Protein AF-A0A385IUR3-F1 (afdb_monomer)

Secondary structure (DSSP, 8-state):
-HHHHSS-EEEE-GGGTTS-HHHHHSSTT----HHHH--EEEE-TTT--EEEEEEEEEEEEEE---TT-GGGTTPPSEEEEEEEEEEEEE---SSS--TT----EEEEEEE-S--TTSS--

Nearest PDB structures (foldseek):
  4f7b-assembly3_D  TM=9.762E-01  e=7.237E-07  Homo sapiens
  4f7b-assembly3_C  TM=9.764E-01  e=1.131E-06  Homo sapiens
  5uph-assembly1_A  TM=9.709E-01  e=1.336E-06  Homo sapiens
  4f7b-assembly4_F  TM=9.771E-01  e=1.975E-06  Homo sapiens
  4tw0-assembly2_B  TM=9.777E-01  e=2.759E-06  Homo sapiens

Radius of gyration: 18.89 Å; Cα contacts (8 Å, |Δi|>4): 218; chains: 1; bounding box: 45×30×56 Å

Mean predicted aligned error: 8.95 Å

Structure (mmCIF, N/CA/C/O backbone):
data_AF-A0A385IUR3-F1
#
_entry.id   AF-A0A385IUR3-F1
#
loop_
_atom_site.group_PDB
_atom_site.id
_atom_site.type_symbol
_atom_site.label_atom_id
_atom_site.label_alt_id
_atom_site.label_comp_id
_atom_site.label_asym_id
_atom_site.label_entity_id
_atom_site.label_seq_id
_atom_site.pdbx_PDB_ins_code
_atom_site.Cartn_x
_atom_site.Cartn_y
_atom_site.Cartn_z
_atom_site.occupancy
_atom_site.B_iso_or_equiv
_atom_site.auth_seq_id
_atom_site.auth_comp_id
_atom_site.auth_asym_id
_atom_site.auth_atom_id
_atom_site.pdbx_PDB_model_num
ATOM 1 N N . MET A 1 1 ? -3.720 7.382 -10.458 1.00 77.19 1 MET A N 1
ATOM 2 C CA . MET A 1 1 ? -4.122 8.771 -10.127 1.00 77.19 1 MET A CA 1
ATOM 3 C C . MET A 1 1 ? -3.754 9.772 -11.224 1.00 77.19 1 MET A C 1
ATOM 5 O O . MET A 1 1 ? -3.882 10.974 -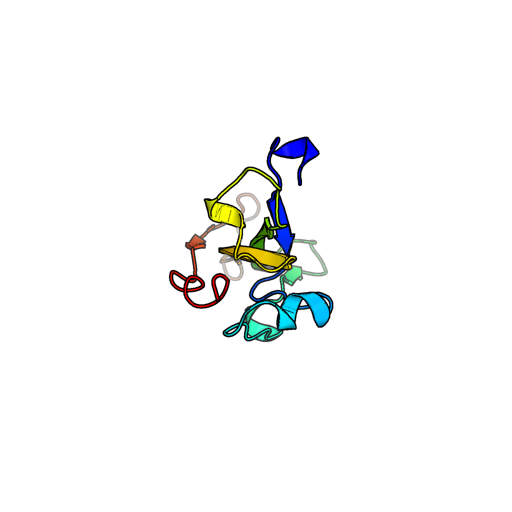11.019 1.00 77.19 1 MET A O 1
ATOM 9 N N . THR A 1 2 ? -3.371 9.288 -12.407 1.00 82.38 2 THR A N 1
ATOM 10 C CA . THR A 1 2 ? -2.890 10.093 -13.531 1.00 82.38 2 THR A CA 1
ATOM 11 C C . THR A 1 2 ? -3.781 11.275 -13.914 1.00 82.38 2 THR A C 1
ATOM 13 O O . THR A 1 2 ? -3.248 12.379 -13.962 1.00 82.38 2 THR A O 1
ATOM 16 N N . PRO A 1 3 ? -5.111 11.130 -14.088 1.00 85.94 3 PRO A N 1
ATOM 17 C CA . PRO A 1 3 ? -5.948 12.277 -14.448 1.00 85.94 3 PRO A CA 1
ATOM 18 C C . PRO A 1 3 ? -6.096 13.314 -13.322 1.00 85.94 3 PRO A C 1
ATOM 20 O O . PRO A 1 3 ? -6.449 14.454 -13.590 1.00 85.94 3 PRO A O 1
ATOM 23 N N . CYS A 1 4 ? -5.841 12.942 -12.064 1.00 85.31 4 CYS A N 1
ATOM 24 C CA . CYS A 1 4 ? -5.975 13.852 -10.923 1.00 85.31 4 CYS A CA 1
ATOM 25 C C . CYS A 1 4 ? -4.687 14.635 -10.645 1.00 85.31 4 CYS A C 1
ATOM 27 O O . CYS A 1 4 ? -4.748 15.772 -10.191 1.00 85.31 4 CYS A O 1
ATOM 29 N N . LEU A 1 5 ? -3.529 14.006 -10.867 1.00 84.19 5 LEU A N 1
ATOM 30 C CA . LEU A 1 5 ? -2.216 14.549 -10.503 1.00 84.19 5 LEU A CA 1
ATOM 31 C C . LEU A 1 5 ? -1.384 14.988 -11.714 1.00 84.19 5 LEU A C 1
ATOM 33 O O . LEU A 1 5 ? -0.305 15.538 -11.525 1.00 84.19 5 LEU A O 1
ATOM 37 N N . ASN A 1 6 ? -1.851 14.725 -12.940 1.00 85.94 6 ASN A N 1
ATOM 38 C CA . ASN A 1 6 ? -1.091 14.925 -14.181 1.00 85.94 6 ASN A CA 1
ATOM 39 C C . ASN A 1 6 ? 0.316 14.291 -14.135 1.00 85.94 6 ASN A C 1
ATOM 41 O O . ASN A 1 6 ? 1.266 14.808 -14.713 1.00 85.94 6 ASN A O 1
ATOM 45 N N . ALA A 1 7 ? 0.444 13.165 -13.428 1.00 85.56 7 ALA A N 1
ATOM 46 C CA . ALA A 1 7 ? 1.688 12.427 -13.231 1.00 85.56 7 ALA A CA 1
ATOM 47 C C . ALA A 1 7 ? 1.394 10.917 -13.147 1.00 85.56 7 ALA A C 1
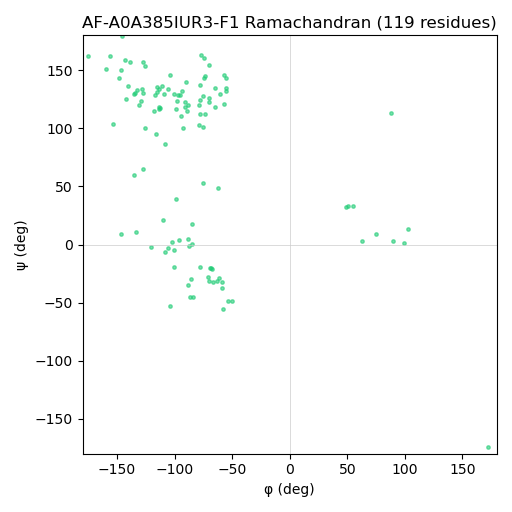ATOM 49 O O . ALA A 1 7 ? 0.312 10.551 -12.671 1.00 85.56 7 ALA A O 1
ATOM 50 N N . PRO A 1 8 ? 2.320 10.025 -13.560 1.00 86.44 8 PRO A N 1
ATOM 51 C CA . PRO A 1 8 ? 2.123 8.569 -13.586 1.00 86.44 8 PRO A CA 1
ATOM 52 C C . PRO A 1 8 ? 2.202 7.934 -12.183 1.00 86.44 8 PRO A C 1
ATOM 54 O O . PRO A 1 8 ? 2.958 6.999 -11.936 1.00 86.44 8 PRO A O 1
ATOM 57 N N . ILE A 1 9 ? 1.416 8.464 -11.244 1.00 89.69 9 ILE A N 1
ATOM 58 C CA . ILE A 1 9 ? 1.382 8.047 -9.844 1.00 89.69 9 ILE A CA 1
ATOM 59 C C . ILE A 1 9 ? 0.253 7.034 -9.631 1.00 89.69 9 ILE A C 1
ATOM 61 O O . ILE A 1 9 ? -0.923 7.273 -9.958 1.00 89.69 9 ILE A O 1
ATOM 65 N N . ILE A 1 10 ? 0.614 5.906 -9.027 1.00 92.38 10 ILE A N 1
ATOM 66 C CA . ILE A 1 10 ? -0.258 4.786 -8.684 1.00 92.38 10 ILE A CA 1
ATOM 67 C C . ILE A 1 10 ? -0.284 4.626 -7.167 1.00 92.38 10 ILE A C 1
ATOM 69 O O . ILE A 1 10 ? 0.751 4.547 -6.511 1.00 92.38 10 ILE A O 1
ATOM 73 N N . ALA A 1 11 ? -1.491 4.572 -6.616 1.00 93.19 11 ALA A N 1
ATOM 74 C CA . ALA A 1 11 ? -1.714 4.349 -5.198 1.00 93.19 11 ALA A CA 1
ATOM 75 C C . ALA A 1 11 ? -1.840 2.852 -4.904 1.00 93.19 11 ALA A C 1
ATOM 77 O O . ALA A 1 11 ? -2.505 2.135 -5.649 1.00 93.19 11 ALA A O 1
ATOM 78 N N . SER A 1 12 ? -1.258 2.402 -3.798 1.00 94.44 12 SER A N 1
ATOM 79 C CA . SER A 1 12 ? -1.430 1.047 -3.267 1.00 94.44 12 SER A CA 1
ATOM 80 C C . SER A 1 12 ? -1.413 1.060 -1.738 1.00 94.44 12 SER A C 1
ATOM 82 O O . SER A 1 12 ? -1.211 2.106 -1.122 1.00 94.44 12 SER A O 1
ATOM 84 N N . PHE A 1 13 ? -1.569 -0.105 -1.109 1.00 95.75 13 PHE A N 1
ATOM 85 C CA . PHE A 1 13 ? -1.192 -0.267 0.296 1.00 95.75 13 PHE A CA 1
ATOM 86 C C . PHE A 1 13 ? 0.338 -0.350 0.451 1.00 95.75 13 PHE A C 1
ATOM 88 O O . PHE A 1 13 ? 1.032 -0.650 -0.534 1.00 95.75 13 PHE A O 1
ATOM 95 N N . PRO A 1 14 ? 0.873 -0.095 1.662 1.00 94.12 14 PRO A N 1
ATOM 96 C CA . PRO A 1 14 ? 2.297 -0.234 1.944 1.00 94.12 14 PRO A CA 1
ATOM 97 C C . PRO A 1 14 ? 2.840 -1.624 1.612 1.00 94.12 14 PRO A C 1
ATOM 99 O O . PRO A 1 14 ? 2.162 -2.644 1.770 1.00 94.12 14 PRO A O 1
ATOM 102 N N . HIS A 1 15 ? 4.072 -1.647 1.108 1.00 92.69 15 HIS A N 1
ATOM 103 C CA . HIS A 1 15 ? 4.763 -2.822 0.581 1.00 92.69 15 HIS A CA 1
ATOM 104 C C . HIS A 1 15 ? 3.930 -3.635 -0.421 1.00 92.69 15 HIS A C 1
ATOM 106 O O . HIS A 1 15 ? 4.051 -4.857 -0.482 1.00 92.69 15 HIS A O 1
ATOM 112 N N . LEU A 1 16 ? 3.066 -2.958 -1.188 1.00 93.75 16 LEU A N 1
ATOM 113 C CA . LEU A 1 16 ? 2.150 -3.584 -2.143 1.00 93.75 16 LEU A CA 1
ATOM 114 C C . LEU A 1 16 ? 1.251 -4.659 -1.498 1.00 93.75 16 LEU A C 1
ATOM 116 O O . LEU A 1 16 ? 0.882 -5.646 -2.136 1.00 93.75 16 LEU A O 1
ATOM 120 N N . TYR A 1 17 ? 0.875 -4.471 -0.227 1.00 95.00 17 TYR A N 1
ATOM 121 C CA . TYR A 1 17 ? -0.075 -5.348 0.457 1.00 95.00 17 TYR A CA 1
ATOM 122 C C . TYR A 1 17 ? -1.391 -5.448 -0.339 1.00 95.00 17 TYR A C 1
ATOM 124 O O . TYR A 1 17 ? -1.906 -4.448 -0.833 1.00 95.00 17 TYR A O 1
ATOM 132 N N . LEU A 1 18 ? -1.914 -6.669 -0.503 1.00 95.31 18 LEU A N 1
ATOM 133 C CA . LEU A 1 18 ? -3.086 -7.003 -1.336 1.00 95.31 18 LEU A CA 1
ATOM 134 C C . LEU A 1 18 ? -2.955 -6.728 -2.848 1.00 95.31 18 LEU A C 1
ATOM 136 O O . LEU A 1 18 ? -3.917 -6.964 -3.577 1.00 95.31 18 LEU A O 1
ATOM 140 N N . ALA A 1 19 ? -1.800 -6.277 -3.342 1.00 93.06 19 ALA A N 1
ATOM 141 C CA . ALA A 1 19 ? -1.542 -6.220 -4.779 1.00 93.06 19 ALA A CA 1
ATOM 142 C C . ALA A 1 19 ? -1.213 -7.614 -5.337 1.00 93.06 19 ALA A C 1
ATOM 144 O O . ALA A 1 19 ? -0.844 -8.521 -4.584 1.00 93.06 19 ALA A O 1
ATOM 145 N N . ASP A 1 20 ? -1.291 -7.768 -6.661 1.00 93.44 20 ASP A N 1
ATOM 146 C CA . ASP A 1 20 ? -0.853 -8.992 -7.336 1.00 93.44 20 ASP A CA 1
ATOM 147 C C . ASP A 1 20 ? 0.625 -9.304 -7.023 1.00 93.44 20 ASP A C 1
ATOM 149 O O . ASP A 1 20 ? 1.456 -8.403 -6.854 1.00 93.44 20 ASP A O 1
ATOM 153 N N . LYS A 1 21 ? 0.956 -10.597 -6.945 1.00 89.88 21 LYS A N 1
ATOM 154 C CA . LYS A 1 21 ? 2.313 -11.084 -6.680 1.00 89.88 21 LYS A CA 1
ATOM 155 C C . LYS A 1 21 ? 3.302 -10.650 -7.756 1.00 89.88 21 LYS A C 1
ATOM 157 O O . LYS A 1 21 ? 4.472 -10.472 -7.429 1.00 89.88 21 LYS A O 1
ATOM 162 N N . GLU A 1 22 ? 2.847 -10.451 -8.994 1.00 89.06 22 GLU A N 1
ATOM 163 C CA . GLU A 1 22 ? 3.687 -9.923 -10.075 1.00 89.06 22 GLU A CA 1
ATOM 164 C C . GLU A 1 22 ? 4.361 -8.607 -9.655 1.00 89.06 22 GLU A C 1
ATOM 166 O O . GLU A 1 22 ? 5.586 -8.490 -9.702 1.00 89.06 22 GLU A O 1
ATOM 171 N N . TYR A 1 23 ? 3.595 -7.665 -9.099 1.00 87.88 23 TYR A N 1
ATOM 172 C CA . TYR A 1 23 ? 4.131 -6.379 -8.650 1.00 87.88 23 TYR A CA 1
ATOM 173 C C . TYR A 1 23 ? 5.026 -6.491 -7.413 1.00 87.88 23 TYR A C 1
ATOM 175 O O . TYR A 1 23 ? 5.975 -5.726 -7.267 1.00 87.88 23 TYR A O 1
ATOM 183 N N . GLN A 1 24 ? 4.757 -7.455 -6.529 1.00 87.19 24 GLN A N 1
ATOM 184 C CA . GLN A 1 24 ? 5.594 -7.709 -5.351 1.00 87.19 24 GLN A CA 1
ATOM 185 C C . GLN A 1 24 ? 6.951 -8.320 -5.723 1.00 87.19 24 GLN A C 1
ATOM 187 O O . GLN A 1 24 ? 7.925 -8.136 -5.000 1.00 87.19 24 GLN A O 1
ATOM 192 N N . SER A 1 25 ? 7.020 -9.044 -6.844 1.00 85.56 25 SER A N 1
ATOM 193 C CA . SER A 1 25 ? 8.244 -9.701 -7.316 1.00 85.56 25 SER A CA 1
ATOM 194 C C . SER A 1 25 ? 9.231 -8.751 -7.998 1.00 85.56 25 SER A C 1
ATOM 196 O O . SER A 1 25 ? 10.417 -9.060 -8.078 1.00 85.56 25 SER A O 1
ATOM 198 N N . TYR A 1 26 ? 8.750 -7.589 -8.450 1.00 83.31 26 TYR A N 1
ATOM 199 C CA . TYR A 1 26 ? 9.543 -6.598 -9.174 1.00 83.31 26 TYR A CA 1
ATOM 200 C C . TYR A 1 26 ? 10.644 -5.958 -8.310 1.00 83.31 26 TYR A C 1
ATOM 202 O O . TYR A 1 26 ? 11.710 -5.624 -8.819 1.00 83.31 26 TYR A O 1
ATOM 210 N N . ILE A 1 27 ? 10.414 -5.804 -6.999 1.00 82.69 27 ILE A N 1
ATOM 211 C CA . ILE A 1 27 ? 11.361 -5.166 -6.071 1.00 82.69 27 ILE A CA 1
ATOM 212 C C . ILE A 1 27 ? 11.645 -6.063 -4.877 1.00 82.69 27 ILE A C 1
ATOM 214 O O . ILE A 1 27 ? 10.748 -6.528 -4.177 1.00 82.69 27 ILE A O 1
ATOM 218 N N . THR A 1 28 ? 12.930 -6.242 -4.587 1.00 82.44 28 THR A N 1
ATOM 219 C CA . THR A 1 28 ? 13.380 -6.891 -3.354 1.00 82.44 28 THR A CA 1
ATOM 220 C C . THR A 1 28 ? 13.218 -5.947 -2.159 1.00 82.44 28 THR A C 1
ATOM 222 O O . THR A 1 28 ? 13.510 -4.761 -2.277 1.00 82.44 28 THR A O 1
ATOM 225 N N . GLY A 1 29 ? 12.842 -6.474 -0.992 1.00 83.31 29 GLY A N 1
ATOM 226 C CA . GLY A 1 29 ? 12.677 -5.682 0.241 1.00 83.31 29 GLY A CA 1
ATOM 227 C C . GLY A 1 29 ? 11.226 -5.306 0.560 1.00 83.31 29 GLY A C 1
ATOM 228 O O . GLY A 1 29 ? 10.954 -4.661 1.571 1.00 83.31 29 GLY A O 1
ATOM 229 N N . LEU A 1 30 ? 10.266 -5.739 -0.263 1.00 87.06 30 LEU A N 1
ATOM 230 C CA . LEU A 1 30 ? 8.852 -5.656 0.086 1.00 87.06 30 LEU A CA 1
ATOM 231 C C . LEU A 1 30 ? 8.491 -6.742 1.107 1.00 87.06 30 LEU A C 1
ATOM 233 O O . LEU A 1 30 ? 8.745 -7.927 0.895 1.00 87.06 30 LEU A O 1
ATOM 237 N N . HIS A 1 31 ? 7.861 -6.334 2.210 1.00 91.25 31 HIS A N 1
ATOM 238 C CA . HIS A 1 31 ? 7.429 -7.225 3.285 1.00 91.25 31 HIS A CA 1
ATOM 239 C C . HIS A 1 31 ? 5.940 -7.011 3.598 1.00 91.25 31 HIS A C 1
ATOM 241 O O . HIS A 1 31 ? 5.607 -6.529 4.680 1.00 91.25 31 HIS A O 1
ATOM 247 N N . PRO A 1 32 ? 5.021 -7.317 2.660 1.00 92.19 32 PRO A N 1
ATOM 248 C CA . PRO A 1 32 ? 3.593 -7.100 2.864 1.00 92.19 32 PRO A CA 1
ATOM 249 C C . PRO A 1 32 ? 3.098 -7.845 4.109 1.00 92.19 32 PRO A C 1
ATOM 251 O O . PRO A 1 32 ? 3.189 -9.068 4.205 1.00 92.19 32 PRO A O 1
ATOM 254 N N . ASN A 1 33 ? 2.554 -7.099 5.069 1.00 94.38 33 ASN A N 1
ATOM 255 C CA . ASN A 1 33 ? 2.053 -7.618 6.331 1.00 94.38 33 ASN A CA 1
ATOM 256 C C . ASN A 1 33 ? 0.693 -6.987 6.630 1.00 94.38 33 ASN A C 1
ATOM 258 O O . ASN A 1 33 ? 0.559 -5.767 6.602 1.00 94.38 33 ASN A O 1
ATOM 262 N N . LYS A 1 34 ? -0.306 -7.815 6.949 1.00 94.81 34 LYS A N 1
ATOM 263 C CA . LYS A 1 34 ? -1.668 -7.343 7.219 1.00 94.81 34 LYS A CA 1
ATOM 264 C C . LYS A 1 34 ? -1.716 -6.323 8.358 1.00 94.81 34 LYS A C 1
ATOM 266 O O . LYS A 1 34 ? -2.165 -5.206 8.142 1.00 94.81 34 LYS A O 1
ATOM 271 N N . THR A 1 35 ? -1.196 -6.675 9.530 1.00 93.50 35 THR A N 1
ATOM 272 C CA . THR A 1 35 ? -1.247 -5.834 10.734 1.00 93.50 35 THR A CA 1
ATOM 273 C C . THR A 1 35 ? -0.569 -4.477 10.526 1.00 93.50 35 THR A C 1
ATOM 275 O O . THR A 1 35 ? -1.048 -3.454 11.019 1.00 93.50 35 THR A O 1
ATOM 278 N N . LEU A 1 36 ? 0.535 -4.456 9.773 1.00 91.06 36 LEU A N 1
ATOM 279 C CA . LEU A 1 36 ? 1.308 -3.237 9.532 1.00 91.06 36 LEU A CA 1
ATOM 280 C C . LEU A 1 36 ? 0.788 -2.404 8.358 1.00 91.06 36 LEU A C 1
ATOM 282 O O . LEU A 1 36 ? 0.966 -1.193 8.374 1.00 91.06 36 LEU A O 1
ATOM 286 N N . HIS A 1 37 ? 0.178 -3.013 7.337 1.00 94.88 37 HIS A N 1
ATOM 287 C CA . HIS A 1 37 ? -0.089 -2.342 6.056 1.00 94.88 37 HIS A CA 1
ATOM 288 C C . HIS A 1 37 ? -1.574 -2.274 5.678 1.00 94.88 37 HIS A C 1
ATOM 290 O O . HIS A 1 37 ? -1.916 -1.669 4.663 1.00 94.88 37 HIS A O 1
ATOM 296 N N . GLU A 1 38 ? -2.480 -2.842 6.475 1.00 95.69 38 GLU A N 1
ATOM 297 C CA . GLU A 1 38 ? -3.915 -2.655 6.260 1.00 95.69 38 GLU A CA 1
ATOM 298 C C . GLU A 1 38 ? -4.375 -1.255 6.675 1.00 95.69 38 GLU A C 1
ATOM 300 O O . GLU A 1 38 ? -3.872 -0.680 7.638 1.00 95.69 38 GLU A O 1
ATOM 305 N N . THR A 1 39 ? -5.348 -0.707 5.951 1.00 94.81 39 THR A N 1
ATOM 306 C CA . THR A 1 39 ? -6.099 0.466 6.409 1.00 94.81 39 THR A CA 1
ATOM 307 C C . THR A 1 39 ? -7.350 -0.008 7.125 1.00 94.81 39 THR A C 1
ATOM 309 O O . THR A 1 39 ? -8.084 -0.837 6.585 1.00 94.81 39 THR A O 1
ATOM 312 N N . TYR A 1 40 ? -7.611 0.540 8.306 1.00 94.94 40 TYR A N 1
ATOM 313 C CA . TYR A 1 40 ? -8.790 0.201 9.093 1.00 94.94 40 TYR A CA 1
ATOM 314 C C . TYR A 1 40 ? -9.345 1.425 9.821 1.00 94.94 40 TYR A C 1
ATOM 316 O O . TYR A 1 40 ? -8.650 2.419 10.049 1.00 94.94 40 TYR A O 1
ATOM 324 N N . VAL A 1 41 ? -10.617 1.322 10.189 1.00 93.75 41 VAL A N 1
ATOM 325 C CA . VAL A 1 41 ? -11.310 2.269 11.054 1.00 93.75 41 VAL A CA 1
ATOM 326 C C . VAL A 1 41 ? -12.251 1.485 11.958 1.00 93.75 41 VAL A C 1
ATOM 328 O O . VAL A 1 41 ? -13.087 0.719 11.480 1.00 93.75 41 VAL A O 1
ATOM 331 N N . ASP A 1 42 ? -12.110 1.687 13.259 1.00 93.00 42 ASP A N 1
ATOM 332 C CA . ASP A 1 42 ? -13.008 1.135 14.261 1.00 93.00 42 ASP A CA 1
ATOM 333 C C . ASP A 1 42 ? -14.121 2.148 14.504 1.00 93.00 42 ASP A C 1
ATOM 335 O O . ASP A 1 42 ? -13.862 3.305 14.843 1.00 93.00 42 ASP A O 1
ATOM 339 N N . ILE A 1 43 ? -15.364 1.722 14.301 1.00 91.25 43 ILE A N 1
ATOM 340 C CA . ILE A 1 43 ? -16.545 2.585 14.355 1.00 91.25 43 ILE A CA 1
ATOM 341 C C . ILE A 1 43 ? -17.425 2.144 15.523 1.00 91.25 43 ILE A C 1
ATOM 343 O O . ILE A 1 43 ? -17.737 0.960 15.651 1.00 91.25 43 ILE A O 1
ATOM 347 N N . ASP A 1 44 ? -17.856 3.097 16.350 1.00 89.31 44 ASP A N 1
ATOM 348 C CA . ASP A 1 44 ? -18.874 2.849 17.367 1.00 89.31 44 ASP A CA 1
ATOM 349 C C . ASP A 1 44 ? -20.213 2.496 16.690 1.00 89.31 44 ASP A C 1
ATOM 351 O O . ASP A 1 44 ? -20.768 3.328 15.966 1.00 89.31 44 ASP A O 1
ATOM 355 N N . PRO A 1 45 ? -20.769 1.292 16.909 1.00 91.81 45 PRO A N 1
ATOM 356 C CA . PRO A 1 45 ? -21.940 0.826 16.170 1.00 91.81 45 PRO A CA 1
ATOM 357 C C . PRO A 1 45 ? -23.222 1.603 16.494 1.00 91.81 45 PRO A C 1
ATOM 359 O O . PRO A 1 45 ? -24.166 1.563 15.707 1.00 91.81 45 PRO A O 1
ATOM 362 N N . LEU A 1 46 ? -23.284 2.291 17.640 1.00 90.94 46 LEU A N 1
ATOM 363 C CA . LEU A 1 46 ? -24.464 3.048 18.052 1.00 90.94 46 LEU A CA 1
ATOM 364 C C . LEU A 1 46 ? -24.491 4.453 17.435 1.00 90.94 46 LEU A C 1
ATOM 366 O O . LEU A 1 46 ? -25.537 4.905 16.974 1.00 90.94 46 LEU A O 1
ATOM 370 N N . THR A 1 47 ? -23.359 5.155 17.454 1.00 87.62 47 THR A N 1
ATOM 371 C CA . THR A 1 47 ? -23.258 6.559 17.023 1.00 87.62 47 THR A CA 1
ATOM 372 C C . THR A 1 47 ? -22.683 6.734 15.622 1.00 87.62 47 THR A C 1
ATOM 374 O O . THR A 1 47 ? -22.867 7.790 15.019 1.00 87.62 47 THR A O 1
ATOM 377 N N . GLY A 1 48 ? -21.985 5.725 15.096 1.00 86.88 48 GLY A N 1
ATOM 378 C CA . GLY A 1 48 ? -21.243 5.813 13.841 1.00 86.88 48 GLY A CA 1
ATOM 379 C C . GLY A 1 48 ? -19.932 6.597 13.953 1.00 86.88 48 GLY A C 1
ATOM 380 O O . GLY A 1 48 ? -19.315 6.892 12.929 1.00 86.88 48 GLY A O 1
ATOM 381 N N . TYR A 1 49 ? -19.493 6.957 15.164 1.00 86.06 49 TYR A N 1
ATOM 382 C CA . TYR A 1 49 ? -18.260 7.718 15.345 1.00 86.06 49 TYR A CA 1
ATOM 383 C C . TYR A 1 49 ? -17.011 6.841 15.207 1.00 86.06 49 TYR A C 1
ATOM 385 O O . TYR A 1 49 ? -16.969 5.747 15.773 1.00 86.06 49 TYR A O 1
ATOM 393 N N . PRO A 1 50 ? -15.963 7.318 14.509 1.00 87.00 50 PRO A N 1
ATOM 394 C CA . PRO A 1 50 ? -14.688 6.622 14.480 1.00 87.00 50 PRO A CA 1
ATOM 395 C C . PRO A 1 50 ? -14.006 6.720 15.852 1.00 87.00 50 PRO A C 1
ATOM 397 O O . PRO A 1 50 ? -13.759 7.812 16.365 1.00 87.00 50 PRO A O 1
ATOM 400 N N . LEU A 1 51 ? -13.703 5.571 16.449 1.00 87.69 51 LEU A N 1
ATOM 401 C CA . LEU A 1 51 ? -13.022 5.461 17.739 1.00 87.69 51 LEU A CA 1
ATOM 402 C C . LEU A 1 51 ? -11.506 5.497 17.565 1.00 87.69 51 LEU A C 1
ATOM 404 O O . LEU A 1 51 ? -10.808 6.210 18.282 1.00 87.69 51 LEU A O 1
ATOM 408 N N . GLN A 1 52 ? -11.000 4.749 16.592 1.00 89.44 52 GLN A N 1
ATOM 409 C CA . GLN A 1 52 ? -9.596 4.749 16.211 1.00 89.44 52 GLN A CA 1
ATOM 410 C C . GLN A 1 52 ? -9.454 4.278 14.767 1.00 89.44 52 GLN A C 1
ATOM 412 O O . GLN A 1 52 ? -10.363 3.671 14.201 1.00 89.44 52 GLN A O 1
ATOM 417 N N . GLY A 1 53 ? -8.316 4.553 14.154 1.00 92.00 53 GLY A N 1
ATOM 418 C CA . GLY A 1 53 ? -8.028 4.036 12.829 1.00 92.00 53 GLY A CA 1
ATOM 419 C C . GLY A 1 53 ? -6.624 4.374 12.376 1.00 92.00 53 GLY A C 1
ATOM 420 O O . GLY A 1 53 ? -5.980 5.288 12.897 1.00 92.00 53 GLY A O 1
ATOM 421 N N . ALA A 1 54 ? -6.179 3.638 11.369 1.00 92.31 54 ALA A N 1
ATOM 422 C CA . ALA A 1 54 ? -4.955 3.925 10.648 1.00 92.31 54 ALA A CA 1
ATOM 423 C C . ALA A 1 54 ? -5.258 3.884 9.154 1.00 92.31 54 ALA A C 1
ATOM 425 O O . ALA A 1 54 ? -5.688 2.860 8.618 1.00 92.31 54 ALA A O 1
ATOM 426 N N . LYS A 1 55 ? -5.020 5.006 8.479 1.00 92.50 55 LYS A N 1
ATOM 427 C CA . LYS A 1 55 ? -5.048 5.105 7.026 1.00 92.50 55 LYS A CA 1
ATOM 428 C C . LYS A 1 55 ? -3.623 5.012 6.510 1.00 92.50 55 LYS A C 1
ATOM 430 O O . LYS A 1 55 ? -2.761 5.797 6.894 1.00 92.50 55 LYS A O 1
ATOM 435 N N . ARG A 1 56 ? -3.386 4.048 5.627 1.00 93.19 56 ARG A N 1
ATOM 436 C CA . ARG A 1 56 ? -2.059 3.712 5.113 1.00 93.19 56 ARG A CA 1
ATOM 437 C C . ARG A 1 56 ? -2.082 3.667 3.601 1.00 93.19 56 ARG A C 1
ATOM 439 O O . ARG A 1 56 ? -2.861 2.920 3.011 1.00 93.19 56 ARG A O 1
ATOM 446 N N . MET A 1 57 ? -1.223 4.459 2.977 1.00 93.44 57 MET A N 1
ATOM 447 C CA . MET A 1 57 ? -1.179 4.593 1.525 1.00 93.44 57 MET A CA 1
ATOM 448 C C . MET A 1 57 ? 0.263 4.673 1.050 1.00 93.44 57 MET A C 1
ATOM 450 O O . MET A 1 57 ? 1.068 5.399 1.621 1.00 93.44 57 MET A O 1
ATOM 454 N N . GLN A 1 58 ? 0.563 3.961 -0.027 1.00 92.81 58 GLN A N 1
ATOM 455 C CA . GLN A 1 58 ? 1.834 4.004 -0.730 1.00 92.81 58 GLN A CA 1
ATOM 456 C C . GLN A 1 58 ? 1.649 4.651 -2.097 1.00 92.81 58 GLN A C 1
ATOM 458 O O . GLN A 1 58 ? 0.689 4.362 -2.817 1.00 92.81 58 GLN A O 1
ATOM 463 N N . LEU A 1 59 ? 2.581 5.531 -2.445 1.00 91.50 59 LEU A N 1
ATOM 464 C CA . LEU A 1 59 ? 2.689 6.141 -3.759 1.00 91.50 59 LEU A CA 1
ATOM 465 C C . LEU A 1 59 ? 3.775 5.420 -4.545 1.00 91.50 59 LEU A C 1
ATOM 467 O O . LEU A 1 59 ? 4.900 5.256 -4.075 1.00 91.50 59 LEU A O 1
ATOM 471 N N . ASN A 1 60 ? 3.419 5.016 -5.755 1.00 90.62 60 ASN A N 1
ATOM 472 C CA . ASN A 1 60 ? 4.284 4.305 -6.679 1.00 90.62 60 ASN A CA 1
ATOM 473 C C . ASN A 1 60 ? 4.294 5.027 -8.025 1.00 90.62 60 ASN A C 1
ATOM 475 O O . ASN A 1 60 ? 3.335 5.719 -8.372 1.00 90.62 60 ASN A O 1
ATOM 479 N N . MET A 1 61 ? 5.344 4.809 -8.801 1.00 88.75 61 MET A N 1
ATOM 480 C CA . MET A 1 61 ? 5.445 5.213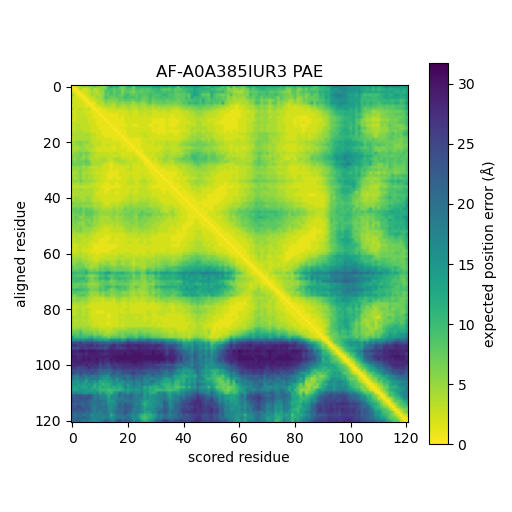 -10.196 1.00 88.75 61 MET A CA 1
ATOM 481 C C . MET A 1 61 ? 5.532 3.965 -11.068 1.00 88.75 61 MET A C 1
ATOM 483 O O . MET A 1 61 ? 6.260 3.034 -10.732 1.00 88.75 61 MET A O 1
ATOM 487 N N . PHE A 1 62 ? 4.790 3.929 -12.172 1.00 87.44 62 PHE A N 1
ATOM 488 C CA . PHE A 1 62 ? 4.989 2.883 -13.173 1.00 87.44 62 PHE A CA 1
ATOM 489 C C . PHE A 1 62 ? 6.209 3.244 -14.015 1.00 87.44 62 PHE A C 1
ATOM 491 O O . PHE A 1 62 ? 6.235 4.318 -14.616 1.00 87.44 62 PHE A O 1
ATOM 498 N N . LEU A 1 63 ? 7.216 2.377 -14.013 1.00 86.31 63 LEU A N 1
ATOM 499 C CA . LEU A 1 63 ? 8.402 2.518 -14.838 1.00 86.31 63 LEU A CA 1
ATOM 500 C C . LEU A 1 63 ? 8.339 1.522 -15.984 1.00 86.31 63 LEU A C 1
ATOM 502 O O . LEU A 1 63 ? 8.048 0.345 -15.793 1.00 86.31 63 LEU A O 1
ATOM 506 N N . GLU A 1 64 ? 8.646 2.016 -17.171 1.00 86.19 64 GLU A N 1
ATOM 507 C CA . GLU A 1 64 ? 8.829 1.223 -18.372 1.00 86.19 64 GLU A CA 1
ATOM 508 C C . GLU A 1 64 ? 10.023 1.775 -19.143 1.00 86.19 64 GLU A C 1
ATOM 510 O O . GLU A 1 64 ? 10.410 2.939 -18.983 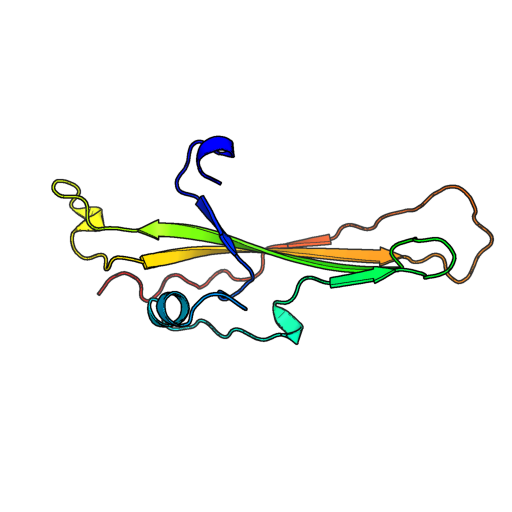1.00 86.19 64 GLU A O 1
ATOM 515 N N . LYS A 1 65 ? 10.620 0.931 -19.980 1.00 85.50 65 LYS A N 1
ATOM 516 C CA . LYS A 1 65 ? 11.693 1.373 -20.858 1.00 85.50 65 LYS A CA 1
ATOM 517 C C . LYS A 1 65 ? 11.109 2.281 -21.937 1.00 85.50 65 LYS A C 1
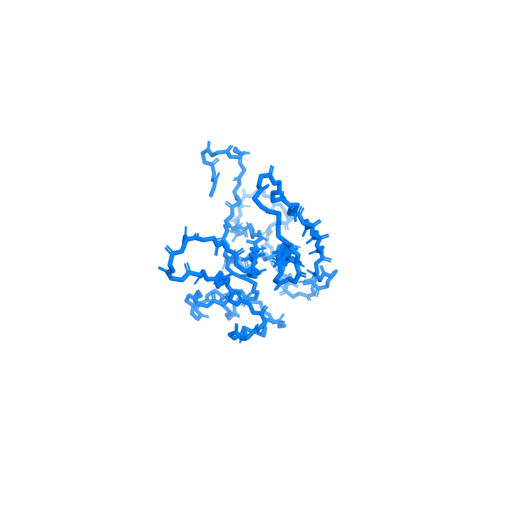ATOM 519 O O . LYS A 1 65 ? 10.214 1.875 -22.673 1.00 85.50 65 LYS A O 1
ATOM 524 N N . ILE A 1 66 ? 11.667 3.481 -22.056 1.00 85.12 66 ILE A N 1
ATOM 525 C CA . ILE A 1 66 ? 11.323 4.432 -23.112 1.00 85.12 66 ILE A CA 1
ATOM 526 C C . ILE A 1 66 ? 12.540 4.593 -24.017 1.00 85.12 66 ILE A C 1
ATOM 528 O O . ILE A 1 66 ? 13.601 5.042 -23.576 1.00 85.12 66 ILE A O 1
ATOM 532 N N . ASP A 1 67 ? 12.384 4.225 -25.287 1.00 84.56 67 ASP A N 1
ATOM 533 C CA . ASP A 1 67 ? 13.440 4.392 -26.281 1.00 84.56 67 ASP A CA 1
ATOM 534 C C . ASP A 1 67 ? 13.799 5.879 -26.429 1.00 84.56 67 ASP A C 1
ATOM 536 O O . ASP A 1 67 ? 12.932 6.738 -26.593 1.00 84.56 67 ASP A O 1
ATOM 540 N N . GLY A 1 68 ? 15.095 6.189 -26.346 1.00 83.81 68 GLY A N 1
ATOM 541 C CA . GLY A 1 68 ? 15.608 7.563 -26.381 1.00 83.81 68 GLY A CA 1
ATOM 542 C C . GLY A 1 68 ? 15.732 8.250 -25.016 1.00 83.81 68 GLY A C 1
ATOM 543 O O . GLY A 1 68 ? 16.132 9.412 -24.969 1.00 83.81 68 GLY A O 1
ATOM 544 N N . VAL A 1 69 ? 15.431 7.557 -23.910 1.00 85.25 69 VAL A N 1
ATOM 545 C CA . VAL A 1 69 ? 15.645 8.054 -22.542 1.00 85.25 69 VAL A CA 1
ATOM 546 C C . VAL A 1 69 ? 16.678 7.176 -21.829 1.00 85.25 69 VAL A C 1
ATOM 548 O O . VAL A 1 69 ? 16.344 6.152 -21.235 1.00 85.25 69 VAL A O 1
ATOM 551 N N . ASP A 1 70 ? 17.944 7.598 -21.853 1.00 83.56 70 ASP A N 1
ATOM 552 C CA . ASP A 1 70 ? 19.078 6.796 -21.357 1.00 83.56 70 ASP A CA 1
ATOM 553 C C . ASP A 1 70 ? 18.958 6.407 -19.875 1.00 83.56 70 ASP A C 1
ATOM 555 O O . ASP A 1 70 ? 19.371 5.318 -19.482 1.00 83.56 70 ASP A O 1
ATOM 559 N N . ILE A 1 71 ? 18.333 7.253 -19.046 1.00 79.44 71 ILE A N 1
ATOM 560 C CA . ILE A 1 71 ? 18.141 6.963 -17.615 1.00 79.44 71 ILE A CA 1
ATOM 561 C C . ILE A 1 71 ? 17.181 5.784 -17.366 1.00 79.44 71 ILE A C 1
ATOM 563 O O . ILE A 1 71 ? 17.234 5.169 -16.305 1.00 79.44 71 ILE A O 1
ATOM 567 N N . LEU A 1 72 ? 16.326 5.448 -18.341 1.00 82.88 72 LEU A N 1
ATOM 568 C CA . LEU A 1 72 ? 15.388 4.320 -18.285 1.00 82.88 72 LEU A CA 1
ATOM 569 C C . LEU A 1 72 ? 15.874 3.105 -19.093 1.00 82.88 72 LEU A C 1
ATOM 571 O O . LEU A 1 72 ? 15.172 2.098 -19.162 1.00 82.88 72 LEU A O 1
ATOM 575 N N . ALA A 1 73 ? 17.064 3.166 -19.703 1.00 81.50 73 ALA A N 1
ATOM 576 C CA . ALA A 1 73 ? 17.545 2.124 -20.612 1.00 81.50 73 ALA A CA 1
ATOM 577 C C . ALA A 1 73 ? 17.735 0.754 -19.932 1.00 81.50 73 ALA A C 1
ATOM 579 O O . ALA A 1 73 ? 17.512 -0.273 -20.579 1.00 81.50 73 ALA A O 1
ATOM 580 N N . ASN A 1 74 ? 18.093 0.761 -18.642 1.00 80.88 74 ASN A N 1
ATOM 581 C CA . ASN A 1 74 ? 18.352 -0.426 -17.815 1.00 80.88 74 ASN A CA 1
ATOM 582 C C . ASN A 1 74 ? 17.274 -0.647 -16.739 1.00 80.88 74 ASN A C 1
ATOM 584 O O . ASN A 1 74 ? 17.526 -1.284 -15.721 1.00 80.88 74 ASN A O 1
ATOM 588 N N . VAL A 1 75 ? 16.083 -0.079 -16.919 1.00 81.12 75 VAL A N 1
ATOM 589 C CA . VAL A 1 75 ? 14.979 -0.268 -15.975 1.00 81.12 75 VAL A CA 1
ATOM 590 C C . VAL A 1 75 ? 14.068 -1.376 -16.492 1.00 81.12 75 VAL A C 1
ATOM 592 O O . V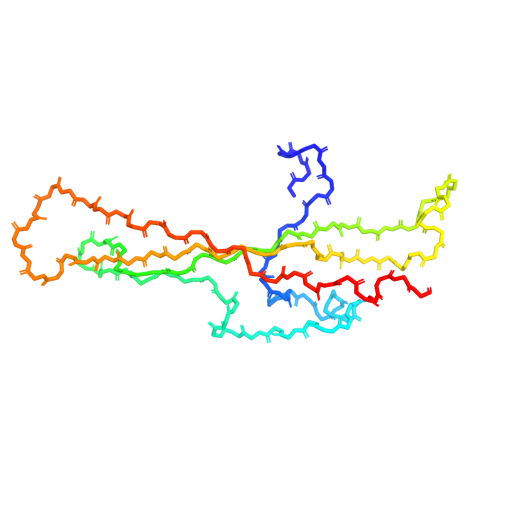AL A 1 75 ? 13.639 -1.365 -17.649 1.00 81.12 75 VAL A O 1
ATOM 595 N N . SER A 1 76 ? 13.778 -2.357 -15.641 1.00 81.44 76 SER A N 1
ATOM 596 C CA . SER A 1 76 ? 12.752 -3.362 -15.912 1.00 81.44 76 SER A CA 1
ATOM 597 C C . SER A 1 76 ? 11.359 -2.723 -15.843 1.00 81.44 76 SER A C 1
ATOM 599 O O . SER A 1 76 ? 11.149 -1.701 -15.203 1.00 81.44 76 SER A O 1
ATOM 601 N N . THR A 1 77 ? 10.373 -3.287 -16.541 1.00 85.00 77 THR A N 1
ATOM 602 C CA . THR A 1 77 ? 9.010 -2.730 -16.497 1.00 85.00 77 THR A CA 1
ATOM 603 C C . THR A 1 77 ? 8.316 -3.146 -15.202 1.00 85.00 77 THR A C 1
ATOM 605 O O . THR A 1 77 ? 8.222 -4.341 -14.925 1.00 85.00 77 THR A O 1
ATOM 608 N N . GLY A 1 78 ? 7.825 -2.187 -14.413 1.00 87.06 78 GLY A N 1
ATOM 609 C CA . GLY A 1 78 ? 7.134 -2.481 -13.158 1.00 87.06 78 GLY A CA 1
ATOM 610 C C . GLY A 1 78 ? 6.808 -1.269 -12.285 1.00 87.06 78 GLY A C 1
ATOM 611 O O . GLY A 1 78 ? 6.971 -0.114 -12.672 1.00 87.06 78 GLY A O 1
ATOM 612 N N . LEU A 1 79 ? 6.293 -1.540 -11.082 1.00 88.06 79 LEU A N 1
ATOM 613 C CA . LEU A 1 79 ? 5.921 -0.509 -10.110 1.00 88.06 79 LEU A CA 1
ATOM 614 C C . LEU A 1 79 ? 7.092 -0.190 -9.187 1.00 88.06 79 LEU A C 1
ATOM 616 O O . LEU A 1 79 ? 7.504 -1.044 -8.410 1.00 88.06 79 LEU A O 1
ATOM 620 N N . LEU A 1 80 ? 7.556 1.058 -9.206 1.00 88.62 80 LEU A N 1
ATOM 621 C CA . LEU A 1 80 ? 8.526 1.590 -8.256 1.00 88.62 80 LEU A CA 1
ATOM 622 C C . LEU A 1 80 ? 7.812 2.304 -7.093 1.00 88.62 80 LEU A C 1
ATOM 624 O O . LEU A 1 80 ? 7.257 3.385 -7.305 1.00 88.62 80 LEU A O 1
ATOM 628 N N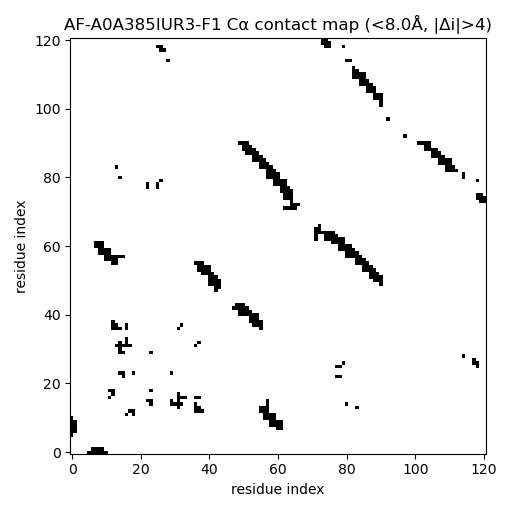 . PRO A 1 81 ? 7.831 1.767 -5.861 1.00 89.44 81 PRO A N 1
ATOM 629 C CA . PRO A 1 81 ? 7.410 2.477 -4.665 1.00 89.44 81 PRO A CA 1
ATOM 630 C C . PRO A 1 81 ? 8.325 3.663 -4.388 1.00 89.44 81 PRO A C 1
ATOM 632 O O . PRO A 1 81 ? 9.548 3.542 -4.424 1.00 89.44 81 PRO A O 1
ATOM 635 N N . LEU A 1 82 ? 7.721 4.805 -4.078 1.00 87.62 82 LEU A N 1
ATOM 636 C CA . LEU A 1 82 ? 8.434 6.041 -3.764 1.00 87.62 82 LEU A CA 1
ATOM 637 C C . LEU A 1 82 ? 8.422 6.308 -2.261 1.00 87.62 82 LEU A C 1
ATOM 639 O O . LEU A 1 82 ? 9.456 6.547 -1.647 1.00 87.62 82 LEU A O 1
ATOM 643 N N . VAL A 1 83 ? 7.225 6.289 -1.678 1.00 87.44 83 VAL A N 1
ATOM 644 C CA . VAL A 1 83 ? 6.985 6.615 -0.273 1.00 87.44 83 VAL A CA 1
ATOM 645 C C . VAL A 1 83 ? 5.660 6.012 0.164 1.00 87.44 83 VAL A C 1
ATOM 647 O O . VAL A 1 83 ? 4.734 5.889 -0.645 1.00 87.44 83 VAL A O 1
ATOM 650 N N . TRP A 1 84 ? 5.536 5.688 1.445 1.00 89.69 84 TRP A N 1
ATOM 651 C CA . TRP A 1 84 ? 4.242 5.438 2.053 1.00 89.69 84 TRP A CA 1
ATOM 652 C C . TRP A 1 84 ? 4.034 6.303 3.291 1.00 89.69 84 TRP A C 1
ATOM 654 O O . TRP A 1 84 ? 4.964 6.820 3.913 1.00 89.69 84 TRP A O 1
ATOM 664 N N . ILE A 1 85 ? 2.763 6.551 3.568 1.00 90.06 85 ILE A N 1
ATOM 665 C CA . ILE A 1 85 ? 2.307 7.498 4.570 1.00 90.06 85 ILE A CA 1
ATOM 666 C C . ILE A 1 85 ? 1.320 6.767 5.462 1.00 90.06 85 ILE A C 1
ATOM 668 O O . ILE A 1 85 ? 0.416 6.078 4.973 1.00 90.06 85 ILE A O 1
ATOM 672 N N . GLU A 1 86 ? 1.496 6.955 6.764 1.00 88.81 86 GLU A N 1
ATOM 673 C CA . GLU A 1 86 ? 0.537 6.562 7.779 1.00 88.81 86 GLU A CA 1
ATOM 674 C C . GLU A 1 86 ? -0.109 7.806 8.383 1.00 88.81 86 GLU A C 1
ATOM 676 O O . GLU A 1 86 ? 0.570 8.743 8.805 1.00 88.81 86 GLU A O 1
ATOM 681 N N . GLU A 1 87 ? -1.433 7.792 8.430 1.00 88.19 87 GLU A N 1
ATOM 682 C CA . GLU A 1 87 ? -2.242 8.751 9.161 1.00 88.19 87 GLU A CA 1
ATOM 683 C C . GLU A 1 87 ? -3.023 7.993 10.235 1.00 88.19 87 GLU A C 1
ATOM 685 O O . GLU A 1 87 ? -3.870 7.151 9.921 1.00 88.19 87 GLU A O 1
ATOM 690 N N . VAL A 1 88 ? -2.722 8.277 11.503 1.00 87.12 88 VAL A N 1
ATOM 691 C CA . VAL A 1 88 ? -3.402 7.657 12.649 1.00 87.12 88 VAL A CA 1
ATOM 692 C C . VAL A 1 88 ? -4.395 8.617 13.290 1.00 87.12 88 VAL A C 1
ATOM 694 O O . VAL A 1 88 ? -4.166 9.827 13.355 1.00 87.12 88 VAL A O 1
ATOM 697 N N . MET A 1 89 ? -5.489 8.047 13.787 1.00 84.94 89 MET A N 1
ATOM 698 C CA . MET A 1 89 ? -6.575 8.744 14.463 1.00 84.94 89 MET A CA 1
ATOM 699 C C . MET A 1 89 ? -6.933 8.000 15.748 1.00 84.94 89 MET A C 1
ATOM 701 O O . MET A 1 89 ? -7.148 6.789 15.727 1.00 84.94 89 MET A O 1
ATOM 705 N N . PHE A 1 90 ? -7.067 8.745 16.847 1.00 83.62 90 PHE A N 1
ATOM 706 C CA . PHE A 1 90 ? -7.535 8.234 18.135 1.00 83.62 90 PHE A CA 1
ATOM 707 C C . PHE A 1 90 ? -8.577 9.180 18.736 1.00 83.62 90 PHE A C 1
ATOM 709 O O . PHE A 1 90 ? -8.342 10.386 18.843 1.00 83.62 90 PHE A O 1
ATOM 716 N N . CYS A 1 91 ? -9.715 8.633 19.159 1.00 76.88 91 CYS A N 1
ATOM 717 C CA . CYS A 1 91 ? -10.741 9.354 19.900 1.00 76.88 91 CYS A CA 1
ATOM 718 C C . CYS A 1 91 ? -10.463 9.253 21.408 1.00 76.88 91 CYS A C 1
ATOM 720 O O . CYS A 1 91 ? -10.542 8.180 22.000 1.00 76.88 91 CYS A O 1
ATOM 722 N N . PHE A 1 92 ? -10.159 10.382 22.053 1.00 67.94 92 PHE A N 1
ATOM 723 C CA . PHE A 1 92 ? -9.819 10.443 23.484 1.00 67.94 92 PHE A CA 1
ATOM 724 C C . PHE A 1 92 ? -11.034 10.625 24.421 1.00 67.94 92 PHE A C 1
ATOM 726 O O . PHE A 1 92 ? -10.867 10.780 25.630 1.00 67.94 92 PHE A O 1
ATOM 733 N N . LEU A 1 93 ? -12.266 10.622 23.902 1.00 59.88 93 LEU A N 1
ATOM 734 C CA . LEU A 1 93 ? -13.456 11.095 24.629 1.00 59.88 93 LEU A CA 1
ATOM 735 C C . LEU A 1 93 ? -14.317 9.993 25.270 1.00 59.88 93 LEU A C 1
ATOM 737 O O . LEU A 1 93 ? -15.538 10.113 25.293 1.00 59.88 93 LEU A O 1
ATOM 741 N N . PHE A 1 94 ? -13.730 8.939 25.841 1.00 53.84 94 PHE A N 1
ATOM 742 C CA . PHE A 1 94 ? -14.539 7.917 26.531 1.00 53.84 94 PHE A CA 1
ATOM 743 C C . PHE A 1 94 ? -14.827 8.213 28.015 1.00 53.84 94 PHE A C 1
ATOM 745 O O . PHE A 1 94 ? -15.509 7.423 28.660 1.00 53.84 94 PHE A O 1
ATOM 752 N N . ASN A 1 95 ? -14.328 9.325 28.580 1.00 54.12 95 ASN A N 1
ATOM 753 C CA . ASN A 1 95 ? -14.410 9.552 30.035 1.00 54.12 95 ASN A CA 1
ATOM 754 C C . ASN A 1 95 ? -14.878 10.944 30.495 1.00 54.12 95 ASN A C 1
ATOM 756 O O . ASN A 1 95 ? -14.807 11.252 31.682 1.00 54.12 95 ASN A O 1
ATOM 760 N N . SER A 1 96 ? -15.382 11.804 29.607 1.00 46.38 96 SER A N 1
ATOM 761 C CA . SER A 1 96 ? -16.085 13.010 30.054 1.00 46.38 96 SER A CA 1
ATOM 762 C C . SER A 1 96 ? -17.185 13.425 29.083 1.00 46.38 96 SER A C 1
ATOM 764 O O . SER A 1 96 ? -17.091 13.261 27.872 1.00 46.38 96 SER A O 1
ATOM 766 N N . THR A 1 97 ? -18.262 13.924 29.673 1.00 51.84 97 THR A N 1
ATOM 767 C CA . THR A 1 97 ? -19.595 14.243 29.154 1.00 51.84 97 THR A CA 1
ATOM 768 C C . THR A 1 97 ? -19.628 15.327 28.061 1.00 51.84 97 THR A C 1
ATOM 770 O O . THR A 1 97 ? -20.414 16.267 28.149 1.00 51.84 97 THR A O 1
ATOM 773 N N . PHE A 1 98 ? -18.791 15.252 27.026 1.00 50.28 98 PHE A N 1
ATOM 774 C CA . PHE A 1 98 ? -18.707 16.278 25.985 1.00 50.28 98 PHE A CA 1
ATOM 775 C C . PHE A 1 98 ? -19.293 15.810 24.650 1.00 50.28 98 PHE A C 1
ATOM 777 O O . PHE A 1 98 ? -18.608 15.377 23.727 1.00 50.28 98 PHE A O 1
ATOM 784 N N . LYS A 1 99 ? -20.614 16.002 24.546 1.00 51.03 99 LYS A N 1
ATOM 785 C CA . LYS A 1 99 ? -21.265 16.402 23.294 1.00 51.03 99 LYS A CA 1
ATOM 786 C C . LYS A 1 99 ? -20.592 17.691 22.791 1.00 51.03 99 LYS A C 1
ATOM 788 O O . LYS A 1 99 ? -20.491 18.650 23.550 1.00 51.03 99 LYS A O 1
ATOM 793 N N . ASN A 1 100 ? -20.231 17.716 21.507 1.00 45.72 100 ASN A N 1
ATOM 794 C CA . ASN A 1 100 ? -20.026 18.908 20.660 1.00 45.72 100 ASN A CA 1
ATOM 795 C C . ASN A 1 100 ? -18.602 19.394 20.339 1.00 45.72 100 ASN A C 1
ATOM 797 O O . ASN A 1 100 ? -18.485 20.464 19.749 1.00 45.72 100 ASN A O 1
ATOM 801 N N . SER A 1 101 ? -17.533 18.632 20.580 1.00 46.03 101 SER A N 1
ATOM 802 C CA . SER A 1 101 ? -16.299 18.882 19.815 1.00 46.03 101 SER A CA 1
ATOM 803 C C . SER A 1 101 ? -15.440 17.629 19.699 1.00 46.03 101 SER A C 1
ATOM 805 O O . SER A 1 101 ? -14.793 17.213 20.656 1.00 46.03 101 SER A O 1
ATOM 807 N N . ILE A 1 102 ? -15.469 17.003 18.521 1.00 49.06 102 ILE A N 1
ATOM 808 C CA . ILE A 1 102 ? -14.551 15.921 18.163 1.00 49.06 102 ILE A CA 1
ATOM 809 C C . ILE A 1 102 ? -13.192 16.577 17.901 1.00 49.06 102 ILE A C 1
ATOM 811 O O . ILE A 1 102 ? -13.038 17.314 16.929 1.00 49.06 102 ILE A O 1
ATOM 815 N N . ILE A 1 103 ? -12.210 16.319 18.762 1.00 52.75 103 ILE A N 1
ATOM 816 C CA . ILE A 1 103 ? -10.817 16.692 18.499 1.00 52.75 103 ILE A CA 1
ATOM 817 C C . ILE A 1 103 ? -10.154 15.487 17.833 1.00 52.75 103 ILE A C 1
ATOM 819 O O . ILE A 1 103 ? -9.805 14.512 18.496 1.00 52.75 103 ILE A O 1
ATOM 823 N N . LEU A 1 104 ? -10.023 15.545 16.509 1.00 51.38 104 LEU A N 1
ATOM 824 C CA . LEU A 1 104 ? -9.232 14.590 15.739 1.00 51.38 104 LEU A CA 1
ATOM 825 C C . LEU A 1 104 ? -7.754 14.967 15.875 1.00 51.38 104 LEU A C 1
ATOM 827 O O . LEU A 1 104 ? -7.282 15.907 15.236 1.00 51.38 104 LEU A O 1
ATOM 831 N N . ASN A 1 105 ? -7.016 14.241 16.712 1.00 54.50 105 ASN A N 1
ATOM 832 C CA . ASN A 1 105 ? -5.558 14.310 16.682 1.00 54.50 105 ASN A CA 1
ATOM 833 C C . ASN A 1 105 ? -5.076 13.516 15.461 1.00 54.50 105 ASN A C 1
ATOM 835 O O . ASN A 1 105 ? -5.040 12.289 15.502 1.00 54.50 105 ASN A O 1
ATOM 839 N N . HIS A 1 106 ? -4.737 14.222 14.381 1.00 55.69 106 HIS A N 1
ATOM 840 C CA . HIS A 1 106 ? -4.110 13.642 13.195 1.00 55.69 106 HIS A CA 1
ATOM 841 C C . HIS A 1 106 ? -2.590 13.644 13.370 1.00 55.69 106 HIS A C 1
ATOM 843 O O . HIS A 1 106 ? -1.981 14.707 13.509 1.00 55.69 106 HIS A O 1
ATOM 849 N N . ILE A 1 107 ? -1.966 12.466 13.340 1.00 58.31 107 ILE A N 1
ATOM 850 C CA . ILE A 1 107 ? -0.506 12.340 13.248 1.00 58.31 107 ILE A CA 1
ATOM 851 C C . ILE A 1 107 ? -0.192 11.723 11.891 1.00 58.31 107 ILE A C 1
ATOM 853 O O . ILE A 1 107 ? -0.602 10.598 11.608 1.00 58.31 107 ILE A O 1
ATOM 857 N N . MET A 1 108 ? 0.522 12.480 11.057 1.00 54.97 108 MET A N 1
ATOM 858 C CA . MET A 1 108 ? 1.032 12.009 9.775 1.00 54.97 108 MET A CA 1
ATOM 859 C C . MET A 1 108 ? 2.494 11.606 9.942 1.00 54.97 108 MET A C 1
ATOM 861 O O . MET A 1 108 ? 3.347 12.446 10.235 1.00 54.97 108 MET A O 1
ATOM 865 N N . SER A 1 109 ? 2.776 10.326 9.730 1.00 60.34 109 SER A N 1
ATOM 866 C CA . SER A 1 109 ? 4.123 9.769 9.773 1.00 60.34 109 SER A CA 1
ATOM 867 C C . SER A 1 109 ? 4.511 9.300 8.378 1.00 60.34 109 SER A C 1
ATOM 869 O O . SER A 1 109 ? 3.906 8.383 7.821 1.00 60.34 109 SER A O 1
ATOM 871 N N . VAL A 1 110 ? 5.543 9.920 7.804 1.00 62.16 110 VAL A N 1
ATOM 872 C CA . VAL A 1 110 ? 6.216 9.364 6.626 1.00 62.16 110 VAL A CA 1
ATOM 873 C C . VAL A 1 110 ? 7.117 8.255 7.129 1.00 62.16 110 VAL A C 1
ATOM 875 O O . VAL A 1 110 ? 8.069 8.506 7.873 1.00 62.16 110 VAL A O 1
ATOM 878 N N . THR A 1 111 ? 6.780 7.029 6.769 1.00 57.75 111 THR A N 1
ATOM 879 C CA . THR A 1 111 ? 7.519 5.853 7.201 1.00 57.75 111 THR A CA 1
ATOM 880 C C . THR A 1 111 ? 8.171 5.234 5.977 1.00 57.75 111 THR A C 1
ATOM 882 O O . THR A 1 111 ? 7.569 5.126 4.917 1.00 57.75 111 THR A O 1
ATOM 885 N N . ASP A 1 112 ? 9.447 4.905 6.154 1.00 53.94 112 ASP A N 1
ATOM 886 C CA . ASP A 1 112 ? 10.385 4.365 5.170 1.00 53.94 112 ASP A CA 1
ATOM 887 C C . ASP A 1 112 ? 11.179 5.384 4.322 1.00 53.94 112 ASP A C 1
ATOM 889 O O . ASP A 1 112 ? 10.657 6.133 3.499 1.00 53.94 112 ASP A O 1
ATOM 893 N N . LYS A 1 113 ? 12.499 5.401 4.558 1.00 46.53 113 LYS A N 1
ATOM 894 C CA . LYS A 1 113 ? 13.504 6.172 3.804 1.00 46.53 113 LYS A CA 1
ATOM 895 C C . LYS A 1 113 ? 14.252 5.307 2.778 1.00 46.53 113 LYS A C 1
ATOM 897 O O . LYS A 1 113 ? 15.066 5.858 2.043 1.00 46.53 113 LYS A O 1
ATOM 902 N N . ASN A 1 114 ? 14.015 3.990 2.716 1.00 44.91 114 ASN A N 1
ATOM 903 C CA . ASN A 1 114 ? 14.953 3.051 2.092 1.00 44.91 114 ASN A CA 1
ATOM 904 C C . ASN A 1 114 ? 14.291 2.005 1.171 1.00 44.91 114 ASN A C 1
ATOM 906 O O . ASN A 1 114 ? 14.501 0.811 1.354 1.00 44.91 114 ASN A O 1
ATOM 910 N N . ILE A 1 115 ? 13.585 2.428 0.114 1.00 50.84 115 ILE A N 1
ATOM 911 C CA . ILE A 1 115 ? 13.170 1.506 -0.975 1.00 50.84 115 ILE A CA 1
ATOM 912 C C . ILE A 1 115 ? 14.163 1.542 -2.171 1.00 50.84 115 ILE A C 1
ATOM 914 O O . ILE A 1 115 ? 13.997 0.871 -3.183 1.00 50.84 115 ILE A O 1
ATOM 918 N N . TYR A 1 116 ? 15.267 2.290 -2.061 1.00 48.25 116 TYR A N 1
ATOM 919 C CA . TYR A 1 116 ? 16.092 2.706 -3.206 1.00 48.25 116 TYR A CA 1
ATOM 920 C C . TYR A 1 116 ? 17.177 1.734 -3.710 1.00 48.25 116 TYR A C 1
ATOM 922 O O . TYR A 1 116 ? 18.078 2.197 -4.406 1.00 48.25 116 TYR A O 1
ATOM 930 N N . SER A 1 117 ? 17.175 0.432 -3.398 1.00 46.44 117 SER A N 1
ATOM 931 C CA . SER A 1 117 ? 18.365 -0.394 -3.710 1.00 46.44 117 SER A CA 1
ATOM 932 C C . SER A 1 117 ? 18.283 -1.375 -4.884 1.00 46.44 117 SER A C 1
ATOM 934 O O . SER A 1 117 ? 19.309 -1.997 -5.150 1.00 46.44 117 SER A O 1
ATOM 936 N N . THR A 1 118 ? 17.155 -1.555 -5.591 1.00 50.00 118 THR A N 1
ATOM 937 C CA . THR A 1 118 ? 17.083 -2.712 -6.525 1.00 50.00 118 THR A CA 1
ATOM 938 C C . THR A 1 118 ? 16.275 -2.547 -7.813 1.00 50.00 118 THR A C 1
ATOM 940 O O . THR A 1 118 ? 16.106 -3.521 -8.534 1.00 50.00 118 THR A O 1
ATOM 943 N N . ALA A 1 119 ? 15.809 -1.347 -8.164 1.00 48.88 119 ALA A N 1
ATOM 944 C CA . ALA A 1 119 ? 15.115 -1.136 -9.448 1.00 48.88 119 ALA A CA 1
ATOM 945 C C . ALA A 1 119 ? 16.063 -0.874 -10.643 1.00 48.88 119 ALA A C 1
ATOM 947 O O . ALA A 1 119 ? 15.597 -0.655 -11.757 1.00 48.88 119 ALA A O 1
ATOM 948 N N . ILE A 1 120 ? 17.380 -0.871 -10.408 1.00 46.53 120 ILE A N 1
ATOM 949 C CA . ILE A 1 120 ? 18.423 -0.673 -11.420 1.00 46.53 120 ILE A CA 1
ATOM 950 C C . ILE A 1 120 ? 19.372 -1.872 -11.312 1.00 46.53 120 ILE A C 1
ATOM 952 O O . ILE A 1 120 ? 20.205 -1.918 -10.406 1.00 46.53 120 ILE A O 1
ATOM 956 N N . GLN A 1 1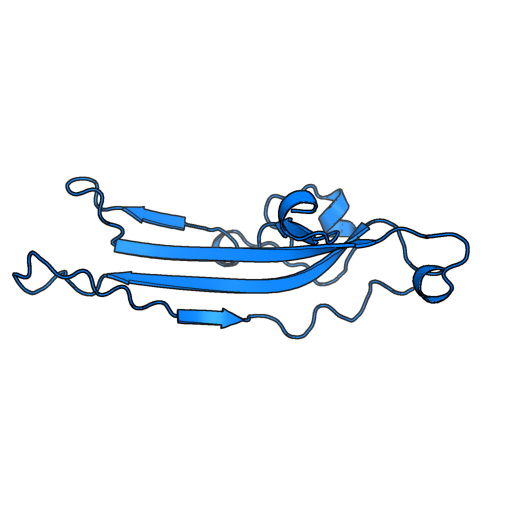21 ? 19.219 -2.854 -12.196 1.00 44.31 121 GLN A N 1
ATOM 957 C CA . GLN A 1 121 ? 20.220 -3.892 -12.457 1.00 44.31 121 GLN A CA 1
ATOM 958 C C . GLN A 1 121 ? 20.552 -3.879 -13.942 1.00 44.31 121 GLN A C 1
ATOM 960 O O . GLN A 1 121 ? 19.600 -3.869 -14.749 1.00 44.31 121 GLN A O 1
#

Organism: NCBI:txid1195109

Solvent-accessible surface area (backbone atoms only — not comparable to full-atom values): 7379 Å² total; per-residue (Å²): 79,36,93,81,67,80,43,71,41,40,78,44,28,31,54,48,37,94,51,62,65,72,58,52,68,62,41,82,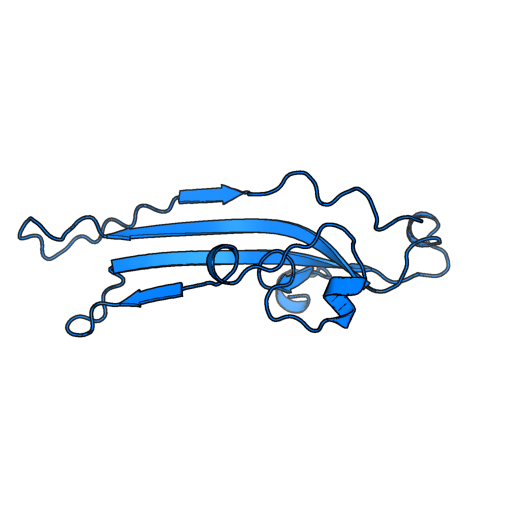89,58,71,57,41,66,92,82,25,52,62,52,71,45,59,41,88,88,80,65,47,70,45,36,35,36,48,40,40,16,42,23,35,72,42,59,63,47,91,96,39,77,93,28,68,55,33,66,73,41,64,45,70,73,46,31,40,38,39,39,41,53,54,83,70,87,82,59,96,65,85,88,72,89,69,78,55,76,48,78,44,80,51,76,94,77,76,85,83,53,71,70,110

pLDDT: mean 79.47, std 16.4, range [44.31, 95.75]

InterPro domains:
  IPR002159 CD36 family [PF01130] (1-110)
  IPR002159 CD36 family [PTHR11923] (1-88)

Sequence (121 aa):
MTPCLNAPIIASFPHLYLADKEYQSYITGLHPNKTLHETYVDIDPLTGYPLQGAKRMQLNMFLEKIDGVDILANVSTGLLPLVWIEEVMFCFLFNSTFKNSIILNHIMSVTDKNIYSTAIQ

Foldseek 3Di:
DCVVPVAQKDKAWALNAPHDVVQNVLAPPRDHDCVVTDWDFDADPPPRDTAKTKDKMWIWGFQDQDPPDVVNPQFHTHIGTDWMKIWIWHFPPPPDDDDDDGDTPTDIDTDDPDRPDPRGD